Protein AF-A0A194RFR0-F1 (afdb_monomer_lite)

Foldseek 3Di:
DDDDQVVVLVQLPDDFPDKDKKWKFWDDPDDPVPPPGDTAIWIWGHGQLDIFTFHADPVRDTDSRHTDDDDPVTDMDIGDPDPVVVVVVVVVNVCSHPVNVVVVVVVVQVVCCVVPVDRPPDDDDDD

Structure (mmCIF, N/CA/C/O backbone):
data_AF-A0A194RFR0-F1
#
_entry.id   AF-A0A194RFR0-F1
#
loop_
_atom_site.group_PDB
_atom_site.id
_atom_site.type_symbol
_atom_site.label_atom_id
_atom_site.label_alt_id
_atom_site.label_comp_id
_atom_site.label_asym_id
_atom_site.label_entity_id
_atom_site.label_seq_id
_atom_site.pdbx_PDB_ins_code
_atom_site.Cartn_x
_atom_site.Cartn_y
_atom_site.Cartn_z
_atom_site.occupancy
_atom_site.B_iso_or_equiv
_atom_site.auth_seq_id
_atom_site.auth_comp_id
_atom_site.auth_asym_id
_atom_site.auth_atom_id
_atom_site.pdbx_PDB_model_num
ATOM 1 N N . MET A 1 1 ? 11.765 0.585 15.366 1.00 48.78 1 MET A N 1
ATOM 2 C CA . MET A 1 1 ? 11.277 -0.736 15.836 1.00 48.78 1 MET A CA 1
ATOM 3 C C . MET A 1 1 ? 12.081 -1.836 15.160 1.00 48.78 1 MET A C 1
ATOM 5 O O . MET A 1 1 ? 12.270 -1.762 13.953 1.00 48.78 1 MET A O 1
ATOM 9 N N . LYS A 1 2 ? 12.585 -2.822 15.910 1.00 54.91 2 LYS A N 1
ATOM 10 C CA . LYS A 1 2 ? 13.300 -3.974 15.339 1.00 54.91 2 LYS A CA 1
ATOM 11 C C . LYS A 1 2 ? 12.254 -4.944 14.776 1.00 54.91 2 LYS A C 1
ATOM 13 O O . LYS A 1 2 ? 11.423 -5.436 15.529 1.00 54.91 2 LYS A O 1
ATOM 18 N N . CYS A 1 3 ? 12.231 -5.146 13.464 1.00 61.06 3 CYS A N 1
ATOM 19 C CA . CYS A 1 3 ? 11.233 -5.978 12.792 1.00 61.06 3 CYS A CA 1
ATOM 20 C C . CYS A 1 3 ? 11.618 -7.467 12.832 1.00 61.06 3 CYS A C 1
ATOM 22 O O . CYS A 1 3 ? 12.748 -7.830 12.505 1.00 61.06 3 CYS A O 1
ATOM 24 N N . ASN A 1 4 ? 10.675 -8.340 13.206 1.00 78.44 4 ASN A N 1
ATOM 25 C CA . ASN A 1 4 ? 10.838 -9.790 13.091 1.00 78.44 4 ASN A CA 1
ATOM 26 C C . ASN A 1 4 ? 10.573 -10.221 11.639 1.00 78.44 4 ASN A C 1
ATOM 28 O O . ASN A 1 4 ? 9.433 -10.236 11.177 1.00 78.44 4 ASN A O 1
ATOM 32 N N . ILE A 1 5 ? 11.636 -10.575 10.913 1.00 75.75 5 ILE A N 1
ATOM 33 C CA . ILE A 1 5 ? 11.574 -10.935 9.486 1.00 75.75 5 ILE A CA 1
ATOM 34 C C . ILE A 1 5 ? 10.662 -12.150 9.244 1.00 75.75 5 ILE A C 1
ATOM 36 O O . ILE A 1 5 ? 9.942 -12.181 8.247 1.00 75.75 5 ILE A O 1
ATOM 40 N N . ARG A 1 6 ? 10.635 -13.130 10.163 1.00 78.06 6 ARG A N 1
ATOM 41 C CA . ARG A 1 6 ? 9.787 -14.329 10.020 1.00 78.06 6 ARG A CA 1
ATOM 42 C C . ARG A 1 6 ? 8.301 -13.986 10.082 1.00 78.06 6 ARG A C 1
ATOM 44 O O . ARG A 1 6 ? 7.520 -14.482 9.279 1.00 78.06 6 ARG A O 1
ATOM 51 N N . GLU A 1 7 ? 7.916 -13.111 11.006 1.00 81.62 7 GLU A N 1
ATOM 52 C CA . GLU A 1 7 ? 6.530 -12.649 11.124 1.00 81.62 7 GLU A CA 1
ATOM 53 C C . GLU A 1 7 ? 6.106 -11.794 9.928 1.00 81.62 7 GLU A C 1
ATOM 55 O O . GLU A 1 7 ? 4.971 -11.912 9.472 1.00 81.62 7 GLU A O 1
ATOM 60 N N . LEU A 1 8 ? 7.011 -10.975 9.379 1.00 79.12 8 LEU A N 1
ATOM 61 C CA . LEU A 1 8 ? 6.734 -10.188 8.174 1.00 79.12 8 LEU A CA 1
ATOM 62 C C . LEU A 1 8 ? 6.497 -11.064 6.940 1.00 79.12 8 LEU A C 1
ATOM 64 O O . LEU A 1 8 ? 5.604 -10.753 6.155 1.00 79.12 8 LEU A O 1
ATOM 68 N N . ALA A 1 9 ? 7.251 -12.157 6.786 1.00 80.31 9 ALA A N 1
ATOM 69 C CA . ALA A 1 9 ? 7.017 -13.122 5.713 1.00 80.31 9 ALA A CA 1
ATOM 70 C C . ALA A 1 9 ? 5.607 -13.728 5.823 1.00 80.31 9 ALA A C 1
ATOM 72 O O . ALA A 1 9 ? 4.829 -13.646 4.876 1.00 80.31 9 ALA A O 1
ATOM 73 N N . LEU A 1 10 ? 5.225 -14.204 7.014 1.00 84.06 10 LEU A N 1
ATOM 74 C CA . LEU A 1 10 ? 3.880 -14.738 7.270 1.00 84.06 10 LEU A CA 1
ATOM 75 C C . LEU A 1 10 ? 2.773 -13.691 7.083 1.00 84.06 10 LEU A C 1
ATOM 77 O O . LEU A 1 10 ? 1.673 -14.007 6.634 1.00 84.06 10 LEU A O 1
ATOM 81 N N . LEU A 1 11 ? 3.036 -12.433 7.447 1.00 85.44 11 LEU A N 1
ATOM 82 C CA . LEU A 1 11 ? 2.093 -11.338 7.242 1.00 85.44 11 LEU A CA 1
ATOM 83 C C . LEU A 1 11 ? 1.877 -11.058 5.752 1.00 85.44 11 LEU A C 1
ATOM 85 O O . LEU A 1 11 ? 0.758 -10.727 5.369 1.00 85.44 11 LEU A O 1
ATOM 89 N N . SER A 1 12 ? 2.912 -11.208 4.924 1.00 84.62 12 SER A N 1
ATOM 90 C CA . SER A 1 12 ? 2.844 -10.909 3.491 1.00 84.62 12 SER A CA 1
ATOM 91 C C . SER A 1 12 ? 1.942 -11.857 2.689 1.00 84.62 12 SER A C 1
ATOM 93 O O . SER A 1 12 ? 1.409 -11.458 1.650 1.00 84.62 12 SER A O 1
ATOM 95 N N . ASP A 1 13 ? 1.686 -13.055 3.223 1.00 85.94 13 ASP A N 1
ATOM 96 C CA . ASP A 1 13 ? 0.780 -14.055 2.643 1.00 85.94 13 ASP A CA 1
ATOM 97 C C . ASP A 1 13 ? -0.696 -13.830 3.013 1.00 85.94 13 ASP A C 1
ATOM 99 O O . ASP A 1 13 ? -1.591 -14.480 2.467 1.00 85.94 13 ASP A O 1
ATOM 103 N N . LYS A 1 14 ? -0.994 -12.902 3.931 1.00 88.44 14 LYS A N 1
ATOM 104 C CA . LYS A 1 14 ? -2.379 -12.613 4.322 1.00 88.44 14 LYS A CA 1
ATOM 105 C C . LYS A 1 14 ? -3.153 -11.906 3.196 1.00 88.44 14 LYS A C 1
ATOM 107 O O . LYS A 1 14 ? -2.551 -11.318 2.286 1.00 88.44 14 LYS A O 1
ATOM 112 N N . PRO A 1 15 ? -4.501 -11.922 3.254 1.00 89.44 15 PRO A N 1
ATOM 113 C CA . PRO A 1 15 ? -5.325 -11.113 2.365 1.00 89.44 15 PRO A CA 1
ATOM 114 C C . PRO A 1 15 ? -4.899 -9.642 2.405 1.00 89.44 15 PRO A C 1
ATOM 116 O O . PRO A 1 15 ? -4.723 -9.062 3.479 1.00 89.44 15 PRO A O 1
ATOM 119 N N . CYS A 1 16 ? -4.719 -9.047 1.230 1.00 91.00 16 CYS A N 1
ATOM 120 C CA . CYS A 1 16 ? -4.359 -7.644 1.083 1.00 91.00 16 CYS A CA 1
ATOM 121 C C . CYS A 1 16 ? -5.588 -6.784 0.792 1.00 91.00 16 CYS A C 1
ATOM 123 O O . CYS A 1 16 ? -6.534 -7.222 0.144 1.00 91.00 16 CYS A O 1
ATOM 125 N N . VAL A 1 17 ? -5.542 -5.534 1.246 1.00 93.94 17 VAL A N 1
ATOM 126 C CA . VAL A 1 17 ? -6.561 -4.510 0.975 1.00 93.94 17 VAL A CA 1
ATOM 127 C C . VAL A 1 17 ? -6.505 -4.070 -0.485 1.00 93.94 17 VAL A C 1
ATOM 129 O O . VAL A 1 17 ? -7.532 -3.797 -1.100 1.00 93.94 17 VAL A O 1
ATOM 132 N N . MET A 1 18 ? -5.294 -3.974 -1.028 1.00 95.19 18 MET A N 1
ATOM 133 C CA . MET A 1 18 ? -5.042 -3.572 -2.404 1.00 95.19 18 MET A CA 1
ATOM 134 C C . MET A 1 18 ? -3.742 -4.205 -2.884 1.00 95.19 18 MET A C 1
ATOM 136 O O . MET A 1 18 ? -2.777 -4.315 -2.122 1.00 95.19 18 MET A O 1
ATOM 140 N N . GLU A 1 19 ? -3.702 -4.586 -4.154 1.00 94.81 19 GLU A N 1
ATOM 141 C CA . GLU A 1 19 ? -2.478 -5.015 -4.810 1.00 94.81 19 GLU A CA 1
ATOM 142 C C . GLU A 1 19 ? -2.436 -4.597 -6.275 1.00 94.81 19 GLU A C 1
ATOM 144 O O . GLU A 1 19 ? -3.458 -4.270 -6.878 1.00 94.81 19 GLU A O 1
ATOM 149 N N . GLY A 1 20 ? -1.236 -4.574 -6.847 1.00 94.19 20 GLY A N 1
ATOM 150 C CA . GLY A 1 20 ? -1.059 -4.216 -8.246 1.00 94.19 20 GLY A CA 1
ATOM 151 C C . GLY A 1 20 ? 0.364 -3.820 -8.607 1.00 94.19 20 GLY A C 1
ATOM 152 O O . GLY A 1 20 ? 1.261 -3.743 -7.767 1.00 94.19 20 GLY A O 1
ATOM 153 N N . ARG A 1 21 ? 0.570 -3.563 -9.900 1.00 94.50 21 ARG A N 1
ATOM 154 C CA . ARG A 1 21 ? 1.867 -3.141 -10.439 1.00 94.50 21 ARG A CA 1
ATOM 155 C C . ARG A 1 21 ? 2.085 -1.654 -10.207 1.00 94.50 21 ARG A C 1
ATOM 157 O O . ARG A 1 21 ? 1.250 -0.848 -10.607 1.00 94.50 21 ARG A O 1
ATOM 164 N N . LEU A 1 22 ? 3.235 -1.304 -9.640 1.00 95.19 22 LEU A N 1
ATOM 165 C CA . LEU A 1 22 ? 3.725 0.070 -9.584 1.00 95.19 22 LEU A CA 1
ATOM 166 C C . LEU A 1 22 ? 5.202 0.112 -9.960 1.00 95.19 22 LEU A C 1
ATOM 168 O O . LEU A 1 22 ? 5.957 -0.842 -9.759 1.00 95.19 22 LEU A O 1
ATOM 172 N N . ASN A 1 23 ? 5.622 1.268 -10.448 1.00 94.19 23 ASN A N 1
ATOM 173 C CA . ASN A 1 23 ? 7.022 1.618 -10.572 1.00 94.19 23 ASN A CA 1
ATOM 174 C C . ASN A 1 23 ? 7.471 2.311 -9.289 1.00 94.19 23 ASN A C 1
ATOM 176 O O . ASN A 1 23 ? 6.784 3.211 -8.811 1.00 94.19 23 ASN A O 1
ATOM 180 N N . TYR A 1 24 ? 8.626 1.934 -8.739 1.00 91.56 24 TYR A N 1
ATOM 181 C CA . TYR A 1 24 ? 9.172 2.605 -7.558 1.00 91.56 24 TYR A CA 1
ATOM 182 C C . TYR A 1 24 ? 10.640 2.987 -7.706 1.00 91.56 24 TYR A C 1
ATOM 184 O O . TYR A 1 24 ? 11.417 2.328 -8.402 1.00 91.56 24 TYR A O 1
ATOM 192 N N . LYS A 1 25 ? 11.021 4.051 -7.003 1.00 89.31 25 LYS A N 1
ATOM 193 C CA . LYS A 1 25 ? 12.387 4.561 -6.916 1.00 89.31 25 LYS A CA 1
ATOM 194 C C . LYS A 1 25 ? 12.690 4.940 -5.469 1.00 89.31 25 LYS A C 1
ATOM 196 O O . LYS A 1 25 ? 11.925 5.661 -4.834 1.00 89.31 25 LYS A O 1
ATOM 201 N N . LYS A 1 26 ? 13.820 4.468 -4.938 1.00 86.38 26 LYS A N 1
ATOM 202 C CA . LYS A 1 26 ? 14.302 4.869 -3.606 1.00 86.38 26 LYS A CA 1
ATOM 203 C C . LYS A 1 26 ? 14.888 6.280 -3.690 1.00 86.38 26 LYS A C 1
ATOM 205 O O . LYS A 1 26 ? 15.698 6.540 -4.578 1.00 86.38 26 LYS A O 1
ATOM 210 N N . ILE A 1 27 ? 14.508 7.167 -2.774 1.00 82.81 27 ILE A N 1
ATOM 211 C CA . ILE A 1 27 ? 15.147 8.478 -2.624 1.00 82.81 27 ILE A CA 1
ATOM 212 C C . ILE A 1 27 ? 16.323 8.314 -1.656 1.00 82.81 27 ILE A C 1
ATOM 214 O O . ILE A 1 27 ? 16.157 7.837 -0.533 1.00 82.81 27 ILE A O 1
ATOM 218 N N . THR A 1 28 ? 17.522 8.696 -2.089 1.00 73.81 28 THR A N 1
ATOM 219 C CA . THR A 1 28 ? 18.730 8.729 -1.255 1.00 73.81 28 THR A CA 1
ATOM 220 C C . THR A 1 28 ? 19.188 10.172 -1.098 1.00 73.81 28 THR A C 1
ATOM 222 O O . THR A 1 28 ? 19.485 10.828 -2.095 1.00 73.81 28 THR A O 1
ATOM 225 N N . ASN A 1 29 ? 19.257 10.668 0.138 1.00 60.75 29 ASN A N 1
ATOM 226 C CA . ASN A 1 29 ? 19.765 12.010 0.418 1.00 60.75 29 ASN A CA 1
ATOM 227 C C . ASN A 1 29 ? 21.305 11.989 0.356 1.00 60.75 29 ASN A C 1
ATOM 229 O O . ASN A 1 29 ? 21.936 11.370 1.207 1.00 60.75 29 ASN A O 1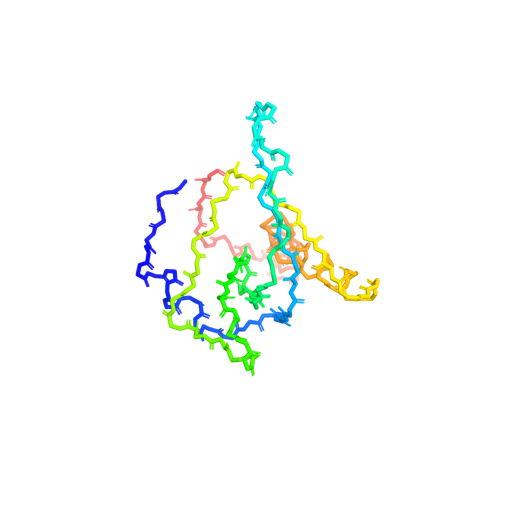
ATOM 233 N N . GLY A 1 30 ? 21.891 12.646 -0.653 1.00 55.03 30 GLY A N 1
ATOM 234 C CA . GLY A 1 30 ? 23.332 12.931 -0.748 1.00 55.03 30 GLY A CA 1
ATOM 235 C C . GLY A 1 30 ? 24.037 12.362 -1.988 1.00 55.03 30 GLY A C 1
ATOM 236 O O . GLY A 1 30 ? 23.994 11.163 -2.233 1.00 55.03 30 GLY A O 1
ATOM 237 N N . GLY A 1 31 ? 24.736 13.227 -2.736 1.00 47.56 31 GLY A N 1
ATOM 238 C CA . GLY A 1 31 ? 25.787 12.873 -3.704 1.00 47.56 31 GLY A CA 1
ATOM 239 C C . GLY A 1 31 ? 25.372 12.758 -5.180 1.00 47.56 31 GLY A C 1
ATOM 240 O O . GLY A 1 31 ? 24.518 11.953 -5.544 1.00 47.56 31 GLY A O 1
ATOM 241 N N . TYR A 1 32 ? 26.079 13.494 -6.048 1.00 50.75 32 TYR A N 1
ATOM 242 C CA . TYR A 1 32 ? 25.960 13.528 -7.519 1.00 50.75 32 TYR A CA 1
ATOM 243 C C . TYR A 1 32 ? 26.025 12.152 -8.225 1.00 50.75 32 TYR A C 1
ATOM 245 O O . TYR A 1 32 ? 25.620 12.036 -9.377 1.00 50.75 32 TYR A O 1
ATOM 253 N N . ARG A 1 33 ? 26.460 11.080 -7.542 1.00 46.88 33 ARG A N 1
ATOM 254 C CA . ARG A 1 33 ? 26.478 9.696 -8.064 1.00 46.88 33 ARG A CA 1
ATOM 255 C C . ARG A 1 33 ? 25.102 9.005 -8.088 1.00 46.88 33 ARG A C 1
ATOM 257 O O . ARG A 1 33 ? 24.981 7.917 -8.638 1.00 46.88 33 ARG A O 1
ATOM 264 N N . ASN A 1 34 ? 24.062 9.623 -7.521 1.00 52.53 34 ASN A N 1
ATOM 265 C CA . ASN A 1 34 ? 22.755 8.989 -7.291 1.00 52.53 34 ASN A CA 1
ATOM 266 C C . ASN A 1 34 ? 21.654 9.353 -8.309 1.00 52.53 34 ASN A C 1
ATOM 268 O O . ASN A 1 34 ? 20.504 8.936 -8.150 1.00 52.53 34 ASN A O 1
ATOM 272 N N . GLN A 1 35 ? 21.984 10.066 -9.395 1.00 51.09 35 GLN A N 1
ATOM 273 C CA . GLN A 1 35 ? 21.043 10.321 -10.501 1.00 51.09 35 GLN A CA 1
ATOM 274 C C . GLN A 1 35 ? 20.600 9.038 -11.234 1.00 51.09 35 GLN A C 1
ATOM 276 O O . GLN A 1 35 ? 19.545 9.030 -11.862 1.00 51.09 35 GLN A O 1
ATOM 281 N N . ALA A 1 36 ? 21.328 7.927 -11.076 1.00 52.47 36 ALA A N 1
ATOM 282 C CA . ALA A 1 36 ? 21.052 6.648 -11.735 1.00 52.47 36 ALA A CA 1
ATOM 283 C C . ALA A 1 36 ? 19.992 5.765 -11.042 1.00 52.47 36 ALA A C 1
ATOM 285 O O . ALA A 1 36 ? 19.802 4.613 -11.426 1.00 52.47 36 ALA A O 1
ATOM 286 N N . ALA A 1 37 ? 19.296 6.243 -10.004 1.00 65.38 37 ALA A N 1
ATOM 287 C CA . ALA A 1 37 ? 18.190 5.480 -9.428 1.00 65.38 37 ALA A CA 1
ATOM 288 C C . ALA A 1 37 ? 17.016 5.434 -10.431 1.00 65.38 37 ALA A C 1
ATOM 290 O O . ALA A 1 37 ? 16.216 6.366 -10.515 1.00 65.38 37 ALA A O 1
ATOM 291 N N . VAL A 1 38 ? 16.957 4.361 -11.222 1.00 82.50 38 VAL A N 1
ATOM 292 C CA . VAL A 1 38 ? 15.914 4.091 -12.223 1.00 82.50 38 VAL A CA 1
ATOM 293 C C . VAL A 1 38 ? 14.667 3.532 -11.537 1.00 82.50 38 VAL A C 1
ATOM 295 O O . VAL A 1 38 ? 14.769 2.789 -10.554 1.00 82.50 38 VAL A O 1
ATOM 298 N N . PHE A 1 39 ? 13.491 3.897 -12.048 1.00 88.69 39 PHE A N 1
ATOM 299 C CA . PHE A 1 39 ? 12.233 3.283 -11.638 1.00 88.69 39 PHE A CA 1
ATOM 300 C C . PHE A 1 39 ? 12.252 1.782 -11.926 1.00 88.69 39 PHE A C 1
ATOM 302 O O . PHE A 1 39 ? 12.644 1.342 -13.003 1.00 88.69 39 PHE A O 1
ATOM 309 N N . LYS A 1 40 ? 11.828 0.985 -10.950 1.00 90.38 40 LYS A N 1
ATOM 310 C CA . LYS A 1 40 ? 11.732 -0.468 -11.087 1.00 90.38 40 LYS A CA 1
ATOM 311 C C . LYS A 1 40 ? 10.275 -0.883 -10.963 1.00 90.38 40 LYS A C 1
ATOM 313 O O . LYS A 1 40 ? 9.641 -0.532 -9.970 1.00 90.38 40 LYS A O 1
ATOM 318 N N . GLU A 1 41 ? 9.768 -1.659 -11.915 1.00 91.44 41 GLU A N 1
ATOM 319 C CA . GLU A 1 41 ? 8.419 -2.221 -11.816 1.00 91.44 41 GLU A CA 1
ATOM 320 C C . GLU A 1 41 ? 8.402 -3.365 -10.793 1.00 91.44 41 GLU A C 1
ATOM 322 O O . GLU A 1 41 ? 9.286 -4.232 -10.783 1.00 91.44 41 GLU A O 1
ATOM 327 N N . ARG A 1 42 ? 7.431 -3.353 -9.881 1.00 93.00 42 ARG A N 1
ATOM 328 C CA . ARG A 1 42 ? 7.231 -4.382 -8.853 1.00 93.00 42 ARG A CA 1
ATOM 329 C C . ARG A 1 42 ? 5.744 -4.625 -8.633 1.00 93.00 42 ARG A C 1
ATOM 331 O O . ARG A 1 42 ? 4.916 -3.765 -8.933 1.00 93.00 42 ARG A O 1
ATOM 338 N N . TRP A 1 43 ? 5.422 -5.798 -8.095 1.00 93.62 43 TRP A N 1
ATOM 339 C CA . TRP A 1 43 ? 4.076 -6.099 -7.620 1.00 93.62 43 TRP A CA 1
ATOM 340 C C . TRP A 1 43 ? 3.982 -5.674 -6.166 1.00 93.62 43 TRP A C 1
ATOM 342 O O . TRP A 1 43 ? 4.780 -6.136 -5.355 1.00 93.62 43 TRP A O 1
ATOM 352 N N . PHE A 1 44 ? 3.053 -4.788 -5.841 1.00 94.19 44 PHE A N 1
ATOM 353 C CA . PHE A 1 44 ? 2.858 -4.271 -4.495 1.00 94.19 44 PHE A CA 1
ATOM 354 C C . PHE A 1 44 ? 1.619 -4.886 -3.863 1.00 94.19 44 PHE A C 1
ATOM 356 O O . PHE A 1 44 ? 0.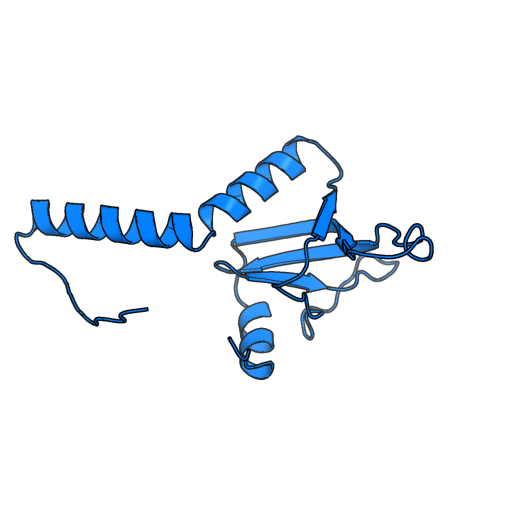606 -5.042 -4.536 1.00 94.19 44 PHE A O 1
ATOM 363 N N . ARG A 1 45 ? 1.693 -5.187 -2.565 1.00 94.00 45 ARG A N 1
ATOM 364 C CA . ARG A 1 45 ? 0.568 -5.650 -1.741 1.00 94.00 45 ARG A CA 1
ATOM 365 C C . ARG A 1 45 ? 0.486 -4.798 -0.481 1.00 94.00 45 ARG A C 1
ATOM 367 O O . ARG A 1 45 ? 1.450 -4.728 0.279 1.00 94.00 45 ARG A O 1
ATOM 374 N N . LEU A 1 46 ? -0.660 -4.163 -0.259 1.00 93.81 46 LEU A N 1
ATOM 375 C CA . LEU A 1 46 ? -0.977 -3.424 0.961 1.00 93.81 46 LEU A CA 1
ATOM 376 C C . LEU A 1 46 ? -1.769 -4.329 1.904 1.00 93.81 46 LEU A C 1
ATOM 378 O O . LEU A 1 46 ? -2.916 -4.674 1.621 1.00 93.81 46 LEU A O 1
ATOM 382 N N . ILE A 1 47 ? -1.159 -4.723 3.016 1.00 92.25 47 ILE A N 1
ATOM 383 C CA . ILE A 1 47 ? -1.758 -5.603 4.024 1.00 92.25 47 ILE A CA 1
ATOM 384 C C . ILE A 1 47 ? -1.735 -4.857 5.350 1.00 92.25 47 ILE A C 1
ATOM 386 O O . ILE A 1 47 ? -0.666 -4.530 5.868 1.00 92.25 47 ILE A O 1
ATOM 390 N N . ASN A 1 48 ? -2.917 -4.579 5.904 1.00 88.44 48 ASN A N 1
ATOM 391 C CA . ASN A 1 48 ? -3.077 -3.631 7.008 1.00 88.44 48 ASN A CA 1
ATOM 392 C C . ASN A 1 48 ? -2.367 -2.310 6.659 1.00 88.44 48 ASN A C 1
ATOM 394 O O . ASN A 1 48 ? -2.584 -1.764 5.585 1.00 88.44 48 ASN A O 1
ATOM 398 N N . ASN A 1 49 ? -1.478 -1.833 7.526 1.00 89.75 49 ASN A N 1
ATOM 399 C CA . ASN A 1 49 ? -0.656 -0.641 7.340 1.00 89.75 49 ASN A CA 1
ATOM 400 C C . ASN A 1 49 ? 0.744 -0.930 6.757 1.00 89.75 49 ASN A C 1
ATOM 402 O O . ASN A 1 49 ? 1.613 -0.059 6.807 1.00 89.75 49 ASN A O 1
ATOM 406 N N . TYR A 1 50 ? 0.985 -2.137 6.234 1.00 90.06 50 TYR A N 1
ATOM 407 C CA . TYR A 1 50 ? 2.270 -2.551 5.666 1.00 90.06 50 TYR A CA 1
ATOM 408 C C . TYR A 1 50 ? 2.193 -2.668 4.148 1.00 90.06 50 TYR A C 1
ATOM 410 O O . TYR A 1 50 ? 1.295 -3.308 3.600 1.00 90.06 50 TYR A O 1
ATOM 418 N N . LEU A 1 51 ? 3.179 -2.084 3.469 1.00 91.69 51 LEU A N 1
ATOM 419 C CA . LEU A 1 51 ? 3.323 -2.170 2.021 1.00 91.69 51 LEU A CA 1
ATOM 420 C C . LEU A 1 51 ? 4.477 -3.113 1.669 1.00 91.69 51 LEU A C 1
ATOM 422 O O . LEU A 1 51 ? 5.646 -2.794 1.891 1.00 91.69 51 LEU A O 1
ATOM 426 N N . PHE A 1 52 ? 4.133 -4.265 1.103 1.00 91.44 52 PHE A N 1
ATOM 427 C CA . PHE A 1 52 ? 5.071 -5.269 0.611 1.00 91.44 52 PHE A CA 1
ATOM 428 C C . PHE A 1 52 ? 5.273 -5.117 -0.892 1.00 91.44 52 PHE A C 1
ATOM 430 O O . PHE A 1 52 ? 4.370 -4.666 -1.601 1.00 91.44 52 PHE A O 1
ATOM 437 N N . TYR A 1 53 ? 6.440 -5.526 -1.392 1.00 91.75 53 TYR A N 1
ATOM 438 C CA . TYR A 1 53 ? 6.682 -5.590 -2.828 1.00 91.75 53 TYR A CA 1
ATOM 439 C C . TYR A 1 53 ? 7.473 -6.825 -3.244 1.00 91.75 53 TYR A C 1
ATOM 441 O O . TYR A 1 53 ? 8.349 -7.304 -2.524 1.00 91.75 53 TYR A O 1
ATOM 449 N N . PHE A 1 54 ? 7.189 -7.295 -4.455 1.00 90.44 54 PHE A N 1
ATOM 450 C CA . PHE A 1 54 ? 7.744 -8.511 -5.033 1.00 90.44 54 PHE A CA 1
ATOM 451 C C . PHE A 1 54 ? 8.337 -8.213 -6.406 1.00 90.44 54 PHE A C 1
ATOM 453 O O . PHE A 1 54 ? 7.842 -7.364 -7.159 1.00 90.44 54 PHE A O 1
ATOM 460 N N . LYS A 1 55 ? 9.441 -8.890 -6.734 1.00 89.50 55 LYS A N 1
ATOM 461 C CA . LYS A 1 55 ? 10.009 -8.821 -8.082 1.00 89.50 55 LYS A CA 1
ATOM 462 C C . LYS A 1 55 ? 9.030 -9.466 -9.059 1.00 89.50 55 LYS A C 1
ATOM 464 O O . LYS A 1 55 ? 8.539 -10.561 -8.809 1.00 89.50 55 LYS A O 1
ATOM 469 N N . ILE A 1 56 ? 8.789 -8.779 -10.167 1.00 87.50 56 ILE A N 1
ATOM 470 C CA . ILE A 1 56 ? 8.039 -9.315 -11.296 1.00 87.50 56 ILE A CA 1
ATOM 471 C C . ILE A 1 56 ? 9.060 -9.920 -12.266 1.00 87.50 56 ILE A C 1
ATOM 473 O O . ILE A 1 56 ? 10.080 -9.296 -12.561 1.00 87.50 56 ILE A O 1
ATOM 477 N N . SER A 1 57 ? 8.817 -11.152 -12.696 1.00 84.44 57 SER A N 1
ATOM 478 C CA . SER A 1 57 ? 9.541 -11.810 -13.790 1.00 84.44 57 SER A CA 1
ATOM 479 C C . SER A 1 57 ? 9.122 -11.229 -15.140 1.00 84.44 57 SER A C 1
ATOM 481 O O . SER A 1 57 ? 8.059 -10.625 -15.252 1.00 84.44 57 SER A O 1
ATOM 483 N N . GLU A 1 58 ? 9.905 -11.466 -16.191 1.00 78.12 58 GLU A N 1
ATOM 484 C CA . GLU A 1 58 ? 9.577 -11.009 -17.553 1.00 78.12 58 GLU A CA 1
ATOM 485 C C . GLU A 1 58 ? 8.195 -11.491 -18.027 1.00 78.12 58 GLU A C 1
ATOM 487 O O . GLU A 1 58 ? 7.472 -10.762 -18.697 1.00 78.12 58 GLU A O 1
ATOM 492 N N . MET A 1 59 ? 7.764 -12.671 -17.571 1.00 78.12 59 MET A N 1
ATOM 493 C CA . MET A 1 59 ? 6.445 -13.244 -17.866 1.00 78.12 59 MET A CA 1
ATOM 494 C C . MET A 1 59 ? 5.313 -12.679 -16.988 1.00 78.12 59 MET A C 1
ATOM 496 O O . MET A 1 59 ? 4.200 -13.202 -16.988 1.00 78.12 59 MET A O 1
ATOM 500 N N . GLY A 1 60 ? 5.581 -11.660 -16.168 1.00 75.75 60 GLY A N 1
ATOM 501 C CA . GLY A 1 60 ? 4.595 -11.039 -15.281 1.00 75.75 60 GLY A CA 1
ATOM 502 C C . GLY A 1 60 ? 4.281 -11.824 -14.002 1.00 75.75 60 GLY A C 1
ATOM 503 O O . GLY A 1 60 ? 3.466 -11.361 -13.205 1.00 75.75 60 GLY A O 1
ATOM 504 N N . LYS A 1 61 ? 4.919 -12.982 -13.780 1.00 80.62 61 LYS A N 1
ATOM 505 C CA . LYS A 1 61 ? 4.786 -13.770 -12.542 1.00 80.62 61 LYS A CA 1
ATOM 506 C C . LYS A 1 61 ? 5.632 -13.156 -11.432 1.00 80.62 61 LYS A C 1
ATOM 508 O O . LYS A 1 61 ? 6.726 -12.670 -11.708 1.00 80.62 61 LYS A O 1
ATOM 513 N N . PHE A 1 62 ? 5.175 -13.221 -10.194 1.00 79.88 62 PHE A N 1
ATOM 514 C CA . PHE A 1 62 ? 5.930 -12.803 -9.015 1.00 79.88 62 PHE A CA 1
ATOM 515 C C . PHE A 1 62 ? 5.835 -13.896 -7.949 1.00 79.88 62 PHE A C 1
ATOM 517 O O . PHE A 1 62 ? 4.832 -14.603 -7.882 1.00 79.88 62 PHE A O 1
ATOM 524 N N . ASP A 1 63 ? 6.888 -14.057 -7.153 1.00 74.56 63 ASP A N 1
ATOM 525 C CA . ASP A 1 63 ? 6.899 -15.001 -6.034 1.00 74.56 63 ASP A CA 1
ATOM 526 C C . ASP A 1 63 ? 6.478 -14.267 -4.761 1.00 74.56 63 ASP A C 1
ATOM 528 O O . ASP A 1 63 ? 7.140 -13.310 -4.360 1.00 74.56 63 ASP A O 1
ATOM 532 N N . THR A 1 64 ? 5.372 -14.688 -4.147 1.00 70.00 64 THR A N 1
ATOM 533 C CA . THR A 1 64 ? 4.857 -14.108 -2.899 1.00 70.00 64 THR A CA 1
ATOM 534 C C . THR A 1 64 ? 5.615 -14.575 -1.661 1.00 70.00 64 THR A C 1
ATOM 536 O O . THR A 1 64 ? 5.492 -13.946 -0.619 1.00 70.00 64 THR A O 1
ATOM 539 N N . LYS A 1 65 ? 6.436 -15.630 -1.754 1.00 69.06 65 LYS A N 1
ATOM 540 C CA . LYS A 1 65 ? 7.052 -16.266 -0.578 1.00 69.06 65 LYS A CA 1
ATOM 541 C C . LYS A 1 65 ? 8.079 -15.392 0.135 1.00 69.06 65 LYS A C 1
ATOM 543 O O . LYS A 1 65 ? 8.351 -15.606 1.314 1.00 69.06 65 LYS A O 1
ATOM 548 N N . VAL A 1 66 ? 8.698 -14.447 -0.577 1.00 71.44 66 VAL A N 1
ATOM 549 C CA . VAL A 1 66 ? 9.743 -13.583 -0.013 1.00 71.44 66 VAL A CA 1
ATOM 550 C C . VAL A 1 66 ? 9.523 -12.137 -0.460 1.00 71.44 66 VAL A C 1
ATOM 552 O O . VAL A 1 66 ? 10.006 -11.737 -1.527 1.00 71.44 66 VAL A O 1
ATOM 555 N N . PRO A 1 67 ? 8.807 -11.324 0.336 1.00 77.00 67 PRO A N 1
ATOM 556 C CA . PRO A 1 67 ? 8.719 -9.898 0.077 1.00 77.00 67 PRO A CA 1
ATOM 557 C C . PRO A 1 67 ? 10.104 -9.266 0.193 1.00 77.00 67 PRO A C 1
ATOM 559 O O . PRO A 1 67 ? 10.899 -9.590 1.075 1.00 77.00 67 PRO A O 1
ATOM 562 N N . ALA A 1 68 ? 10.399 -8.332 -0.702 1.00 75.12 68 ALA A N 1
ATOM 563 C CA . ALA A 1 68 ? 11.639 -7.587 -0.626 1.00 75.12 68 ALA A CA 1
ATOM 564 C C . ALA A 1 68 ? 11.562 -6.525 0.480 1.00 75.12 68 ALA A C 1
ATOM 566 O O . ALA A 1 68 ? 10.538 -5.869 0.678 1.00 75.12 68 ALA A O 1
ATOM 567 N N . GLU A 1 69 ? 12.674 -6.315 1.181 1.00 66.06 69 GLU A N 1
ATOM 568 C CA . GLU A 1 69 ? 12.722 -5.363 2.286 1.00 66.06 69 GLU A CA 1
ATOM 569 C C . GLU A 1 69 ? 12.582 -3.916 1.779 1.00 66.06 69 GLU A C 1
ATOM 571 O O . GLU A 1 69 ? 13.329 -3.439 0.905 1.00 66.06 69 GLU A O 1
ATOM 576 N N . MET A 1 70 ? 11.602 -3.199 2.333 1.00 66.00 70 MET A N 1
ATOM 577 C CA . MET A 1 70 ? 11.483 -1.748 2.222 1.00 66.00 70 MET A CA 1
ATOM 578 C C . MET A 1 70 ? 11.989 -1.138 3.523 1.00 66.00 70 MET A C 1
ATOM 580 O O . MET A 1 70 ? 11.504 -1.476 4.598 1.00 66.00 70 MET A O 1
ATOM 584 N N . ASN A 1 71 ? 12.980 -0.252 3.435 1.00 67.94 71 ASN A N 1
ATOM 585 C CA . ASN A 1 71 ? 13.468 0.441 4.621 1.00 67.94 71 ASN A CA 1
ATOM 586 C C . ASN A 1 71 ? 12.464 1.556 4.977 1.00 67.94 71 ASN A C 1
ATOM 588 O O . ASN A 1 71 ? 12.308 2.467 4.159 1.00 67.94 71 ASN A O 1
ATOM 592 N N . PRO A 1 72 ? 11.795 1.499 6.142 1.00 69.62 72 PRO A N 1
ATOM 593 C CA . PRO A 1 72 ? 10.743 2.451 6.499 1.00 69.62 72 PRO A CA 1
ATOM 594 C C . PRO A 1 72 ? 11.268 3.880 6.701 1.00 69.62 72 PRO A C 1
ATOM 596 O O . PRO A 1 72 ? 10.525 4.832 6.502 1.00 69.62 72 PRO A O 1
ATOM 599 N N . GLU A 1 73 ? 12.557 4.042 7.011 1.00 69.94 73 GLU A N 1
ATOM 600 C CA . GLU A 1 73 ? 13.184 5.346 7.275 1.00 69.94 73 GLU A CA 1
ATOM 601 C C . GLU A 1 73 ? 13.557 6.103 5.989 1.00 69.94 73 GLU A C 1
ATOM 603 O O . GLU A 1 73 ? 14.023 7.243 6.027 1.00 69.94 73 GLU A O 1
ATOM 608 N N . LYS A 1 74 ? 13.399 5.474 4.815 1.00 79.56 74 LYS A N 1
ATOM 609 C CA . LYS A 1 74 ? 13.750 6.078 3.524 1.00 79.56 74 LYS A CA 1
ATOM 610 C C . LYS A 1 74 ? 12.503 6.495 2.760 1.00 79.56 74 LYS A C 1
ATOM 612 O O . LYS A 1 74 ? 11.523 5.759 2.673 1.00 79.56 74 LYS A O 1
ATOM 617 N N . ARG A 1 75 ? 12.573 7.662 2.118 1.00 83.94 75 ARG A N 1
ATOM 618 C CA . ARG A 1 75 ? 11.524 8.111 1.198 1.00 83.94 75 ARG A CA 1
ATOM 619 C C . ARG A 1 75 ? 11.577 7.302 -0.099 1.00 83.94 75 ARG A C 1
ATOM 621 O O . ARG A 1 75 ? 12.652 6.964 -0.597 1.00 83.94 75 ARG A O 1
ATOM 628 N N . HIS A 1 76 ? 10.409 7.019 -0.655 1.00 87.81 76 HIS A N 1
ATOM 629 C CA . HIS A 1 76 ? 10.242 6.284 -1.905 1.00 87.81 76 HIS A CA 1
ATOM 630 C C . HIS A 1 76 ? 9.291 7.067 -2.813 1.00 87.81 76 HIS A C 1
ATOM 632 O O . HIS A 1 76 ? 8.294 7.607 -2.339 1.00 87.81 76 HIS A O 1
ATOM 638 N N . LEU A 1 77 ? 9.611 7.141 -4.104 1.00 91.38 77 LEU A N 1
ATOM 639 C CA . LEU A 1 77 ? 8.704 7.639 -5.137 1.00 91.38 77 LEU A CA 1
ATOM 640 C C . LEU A 1 77 ? 8.009 6.453 -5.789 1.00 91.38 77 LEU A C 1
ATOM 642 O O . L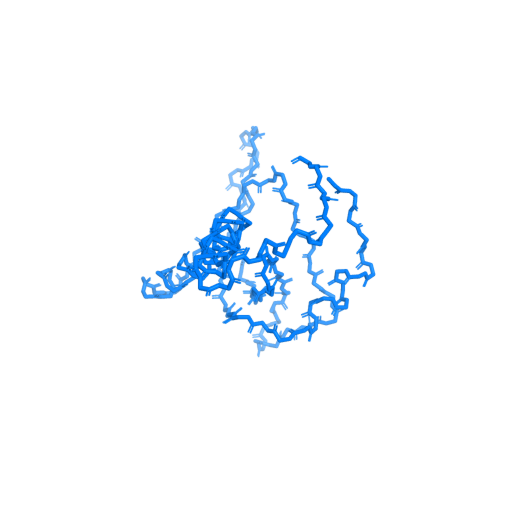EU A 1 77 ? 8.669 5.461 -6.108 1.00 91.38 77 LEU A O 1
ATOM 646 N N . PHE A 1 78 ? 6.710 6.591 -6.024 1.00 94.38 78 PHE A N 1
ATOM 647 C CA . PHE A 1 78 ? 5.887 5.608 -6.715 1.00 94.38 78 PHE A CA 1
ATOM 648 C C . PHE A 1 78 ? 5.243 6.251 -7.940 1.00 94.38 78 PHE A C 1
ATOM 650 O O . PHE A 1 78 ? 4.865 7.420 -7.899 1.00 94.38 78 PHE A O 1
ATOM 657 N N . ALA A 1 79 ? 5.119 5.483 -9.015 1.00 94.19 79 ALA A N 1
ATOM 658 C CA . ALA A 1 79 ? 4.423 5.875 -10.229 1.00 94.19 79 ALA A CA 1
ATOM 659 C C . ALA A 1 79 ? 3.515 4.731 -10.689 1.00 94.19 79 ALA A C 1
ATOM 661 O O . ALA A 1 79 ? 3.927 3.566 -10.718 1.00 94.19 79 ALA A O 1
ATOM 662 N N . ALA A 1 80 ? 2.281 5.075 -11.047 1.00 95.12 80 ALA A N 1
ATOM 663 C CA . ALA A 1 80 ? 1.292 4.155 -11.594 1.00 95.12 80 ALA A CA 1
ATOM 664 C C . ALA A 1 80 ? 1.087 4.400 -13.096 1.00 95.12 80 ALA A C 1
ATOM 666 O O . ALA A 1 80 ? 1.589 5.377 -13.647 1.00 95.12 80 ALA A O 1
ATOM 667 N N . ARG A 1 81 ? 0.345 3.507 -13.762 1.00 92.25 81 ARG A N 1
ATOM 668 C CA . ARG A 1 81 ? 0.072 3.600 -15.210 1.00 92.25 81 ARG A CA 1
ATOM 669 C C . ARG A 1 81 ? -1.063 4.561 -15.578 1.00 92.25 81 ARG A C 1
ATOM 671 O O . ARG A 1 81 ? -1.188 4.907 -16.744 1.00 92.25 81 ARG A O 1
ATOM 678 N N . SER A 1 82 ? -1.888 4.958 -14.613 1.00 95.75 82 SER A N 1
ATOM 679 C CA . SER A 1 82 ? -2.985 5.911 -14.799 1.00 95.75 82 SER A CA 1
ATOM 680 C C . SER A 1 82 ? -3.201 6.734 -13.535 1.00 95.75 82 SER A C 1
ATOM 682 O O . SER A 1 82 ? -2.846 6.296 -12.436 1.00 95.75 82 SER A O 1
ATOM 684 N N . GLU A 1 83 ? -3.806 7.909 -13.693 1.00 96.12 83 GLU A N 1
ATOM 685 C CA . GLU A 1 83 ? -4.167 8.789 -12.582 1.00 96.12 83 GLU A CA 1
ATOM 686 C C . GLU A 1 83 ? -5.143 8.112 -11.616 1.00 96.12 83 GLU A C 1
ATOM 688 O O . GLU A 1 83 ? -4.878 8.085 -10.417 1.00 96.12 83 GLU A O 1
ATOM 693 N N . ASP A 1 84 ? -6.182 7.443 -12.124 1.00 97.19 84 ASP A N 1
ATOM 694 C CA . ASP A 1 84 ? -7.120 6.677 -11.293 1.00 97.19 84 ASP A CA 1
ATOM 695 C C . ASP A 1 84 ? -6.406 5.662 -10.398 1.00 97.19 84 ASP A C 1
ATOM 697 O O . ASP A 1 84 ? -6.734 5.512 -9.219 1.00 97.19 84 ASP A O 1
ATOM 701 N N . ASN A 1 85 ? -5.381 4.982 -10.925 1.00 96.44 85 ASN A N 1
ATOM 702 C CA . ASN A 1 85 ? -4.615 4.034 -10.131 1.00 96.44 85 ASN A CA 1
ATOM 703 C C . ASN A 1 85 ? -3.783 4.743 -9.053 1.00 96.44 85 ASN A C 1
ATOM 705 O O . ASN A 1 85 ? -3.729 4.252 -7.926 1.00 96.44 85 ASN A O 1
ATOM 709 N N . VAL A 1 86 ? -3.196 5.912 -9.350 1.00 96.12 86 VAL A N 1
ATOM 710 C CA . VAL A 1 86 ? -2.544 6.755 -8.329 1.00 96.12 86 VAL A CA 1
ATOM 711 C C . VAL A 1 86 ? -3.541 7.126 -7.235 1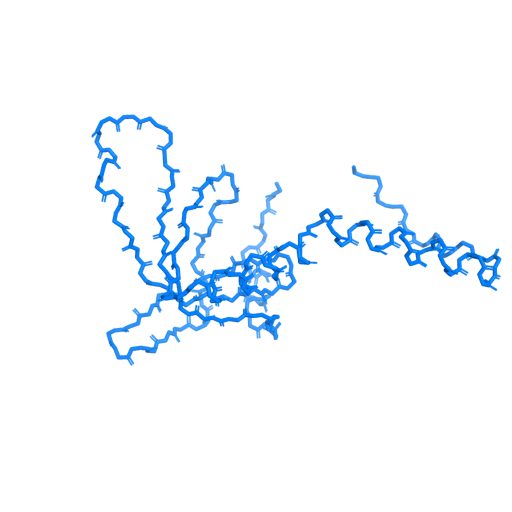.00 96.12 86 VAL A C 1
ATOM 713 O O . VAL A 1 86 ? -3.244 6.930 -6.057 1.00 96.12 86 VAL A O 1
ATOM 716 N N . VAL A 1 87 ? -4.724 7.620 -7.606 1.00 97.31 87 VAL A N 1
ATOM 717 C CA . VAL A 1 87 ? -5.757 8.058 -6.659 1.00 97.31 87 VAL A CA 1
ATOM 718 C C . VAL A 1 87 ? -6.181 6.905 -5.753 1.00 97.31 87 VAL A C 1
ATOM 720 O O . VAL A 1 87 ? -6.180 7.061 -4.530 1.00 97.31 87 VAL A O 1
ATOM 723 N N . GLN A 1 88 ? -6.457 5.727 -6.318 1.00 97.12 88 GLN A N 1
ATOM 724 C CA . GLN A 1 88 ? -6.819 4.538 -5.545 1.00 97.12 88 GLN A CA 1
ATOM 725 C C . GLN A 1 88 ? -5.724 4.137 -4.549 1.00 97.12 88 GLN A C 1
ATOM 727 O O . GLN A 1 88 ? -6.016 3.927 -3.369 1.00 97.12 88 GLN A O 1
ATOM 732 N N . TRP A 1 89 ? -4.461 4.083 -4.987 1.00 97.25 89 TRP A N 1
ATOM 733 C CA . TRP A 1 89 ? -3.339 3.761 -4.103 1.00 97.25 89 TRP A CA 1
ATOM 734 C C . TRP A 1 89 ? -3.173 4.795 -2.988 1.00 97.25 89 TRP A C 1
ATOM 736 O O . TRP A 1 89 ? -3.016 4.421 -1.826 1.00 97.25 89 TRP A O 1
ATOM 746 N N . VAL A 1 90 ? -3.250 6.090 -3.306 1.00 96.44 90 VAL A N 1
ATOM 747 C CA . VAL A 1 90 ? -3.150 7.171 -2.314 1.00 96.44 90 VAL A CA 1
ATOM 748 C C . VAL A 1 90 ? -4.280 7.080 -1.290 1.00 96.44 90 VAL A C 1
ATOM 750 O O . VAL A 1 90 ? -4.019 7.183 -0.090 1.00 96.44 90 VAL A O 1
ATOM 753 N N . MET A 1 91 ? -5.519 6.850 -1.731 1.00 96.62 91 MET A N 1
ATOM 754 C CA . MET A 1 91 ? -6.663 6.673 -0.835 1.00 96.62 91 MET A CA 1
ATOM 755 C C . MET A 1 91 ? -6.454 5.488 0.109 1.00 96.62 91 MET A C 1
ATOM 757 O O . MET A 1 91 ? -6.551 5.653 1.325 1.00 96.62 91 MET A O 1
ATOM 761 N N . LYS A 1 92 ? -6.088 4.313 -0.420 1.00 96.62 92 LYS A N 1
ATOM 762 C CA . LYS A 1 92 ? -5.887 3.111 0.402 1.00 96.62 92 LYS A CA 1
ATOM 763 C C . LYS A 1 92 ? -4.714 3.225 1.364 1.00 96.62 92 LYS A C 1
ATOM 765 O O . LYS A 1 92 ? -4.844 2.812 2.515 1.00 96.62 92 LYS A O 1
ATOM 770 N N . LEU A 1 93 ? -3.610 3.846 0.952 1.00 95.38 93 LEU A N 1
ATOM 771 C CA . LEU A 1 93 ? -2.481 4.118 1.845 1.00 95.38 93 LEU A CA 1
ATOM 772 C C . LEU A 1 93 ? -2.868 5.069 2.987 1.00 95.38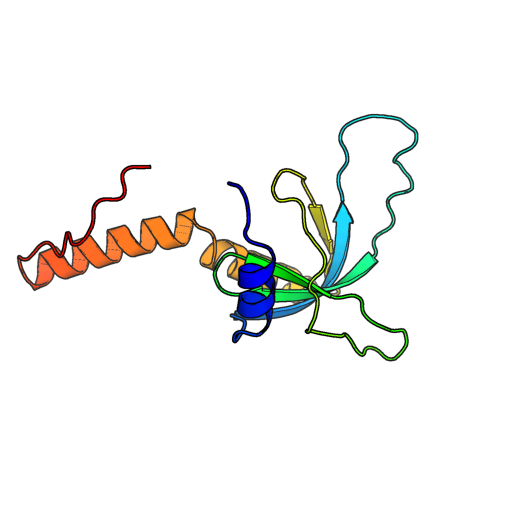 93 LEU A C 1
ATOM 774 O O . LEU A 1 93 ? -2.436 4.860 4.119 1.00 95.38 93 LEU A O 1
ATOM 778 N N . ARG A 1 94 ? -3.709 6.079 2.724 1.00 95.38 94 ARG A N 1
ATOM 779 C CA . ARG A 1 94 ? -4.224 6.984 3.765 1.00 95.38 94 ARG A CA 1
ATOM 780 C C . ARG A 1 94 ? -5.158 6.264 4.735 1.00 95.38 94 ARG A C 1
ATOM 782 O O . ARG A 1 94 ? -4.962 6.382 5.941 1.00 95.38 94 ARG A O 1
ATOM 789 N N . GLU A 1 95 ? -6.115 5.486 4.232 1.00 94.62 95 GLU A N 1
ATOM 790 C CA . GLU A 1 95 ? -7.054 4.697 5.052 1.00 94.62 95 GLU A CA 1
ATOM 791 C C . GLU A 1 95 ? -6.345 3.659 5.931 1.00 94.62 95 GLU A C 1
ATOM 793 O O . GLU A 1 95 ? -6.790 3.363 7.038 1.00 94.62 95 GLU A O 1
ATOM 798 N N . CYS A 1 96 ? -5.233 3.106 5.449 1.00 93.81 96 CYS A N 1
ATOM 799 C CA . CYS A 1 96 ? -4.442 2.129 6.187 1.00 93.81 96 CYS A CA 1
ATOM 800 C C . CYS A 1 96 ? -3.337 2.762 7.040 1.00 93.81 96 CYS A C 1
ATOM 802 O O . CYS A 1 96 ? -2.622 2.044 7.732 1.00 93.81 96 CYS A O 1
ATOM 804 N N . SER A 1 97 ? -3.157 4.084 6.995 1.00 92.06 97 SER A N 1
ATOM 805 C CA . SER A 1 97 ? -2.135 4.753 7.796 1.00 92.06 97 SER A CA 1
ATOM 806 C C . SER A 1 97 ? -2.405 4.569 9.290 1.00 92.06 97 SER A C 1
ATOM 808 O O . SER A 1 97 ? -3.555 4.543 9.736 1.00 92.06 97 SER A O 1
ATOM 810 N N . TYR A 1 98 ? -1.335 4.466 10.083 1.00 90.06 98 TYR A N 1
ATOM 811 C CA . TYR A 1 98 ? -1.459 4.349 11.537 1.00 90.06 98 TYR A CA 1
ATOM 812 C C . TYR A 1 98 ? -2.276 5.504 12.130 1.00 90.06 98 TYR A C 1
ATOM 814 O O . TYR A 1 98 ? -3.142 5.280 12.970 1.00 90.06 98 TYR A O 1
ATOM 822 N N . GLU A 1 99 ? -2.048 6.723 11.641 1.00 91.69 99 GLU A N 1
ATOM 823 C CA . GLU A 1 99 ? -2.775 7.916 12.068 1.00 91.69 99 GLU A CA 1
ATOM 824 C C . GLU A 1 99 ? -4.287 7.788 11.831 1.00 91.69 99 GLU A C 1
ATOM 826 O O . GLU A 1 99 ? -5.075 7.981 12.759 1.00 91.69 99 GLU A O 1
ATOM 831 N N . TYR A 1 100 ? -4.706 7.388 10.625 1.00 93.25 100 TYR A N 1
ATOM 832 C CA . TYR A 1 100 ? -6.123 7.189 10.321 1.00 93.25 100 TYR A CA 1
ATOM 833 C C . TYR A 1 100 ? -6.739 6.092 11.194 1.00 93.25 100 TYR A C 1
ATOM 835 O O . TYR A 1 100 ? -7.812 6.285 11.770 1.00 93.25 100 TYR A O 1
ATOM 843 N N . LEU A 1 101 ? -6.057 4.952 11.331 1.00 91.88 101 LEU A N 1
ATOM 844 C CA . LEU A 1 101 ? -6.533 3.829 12.138 1.00 91.88 101 LEU A CA 1
ATOM 845 C C . LEU A 1 101 ? -6.662 4.209 13.620 1.00 91.88 101 LEU A C 1
ATOM 847 O O . LEU A 1 101 ? -7.672 3.878 14.244 1.00 91.88 101 LEU A O 1
ATOM 851 N N . ARG A 1 102 ? -5.702 4.963 14.169 1.00 92.94 102 ARG A N 1
ATOM 852 C CA . ARG A 1 102 ? -5.739 5.489 15.543 1.00 92.94 102 ARG A CA 1
ATOM 853 C C . ARG A 1 102 ? -6.909 6.454 15.746 1.00 92.94 102 ARG A C 1
ATOM 855 O O . ARG A 1 102 ? -7.649 6.329 16.721 1.00 92.94 102 ARG A O 1
ATOM 862 N N . ASN A 1 103 ? -7.121 7.382 14.816 1.00 94.31 103 ASN A N 1
ATOM 863 C CA . ASN A 1 103 ? -8.225 8.344 14.890 1.00 94.31 103 ASN A CA 1
ATOM 864 C C . ASN A 1 103 ? -9.592 7.655 14.764 1.00 94.31 103 ASN A C 1
ATOM 866 O O . ASN A 1 103 ? -10.541 7.972 15.490 1.00 94.31 103 ASN A O 1
ATOM 870 N N . ARG A 1 104 ? -9.687 6.658 13.879 1.00 92.25 104 ARG A N 1
ATOM 871 C CA . ARG A 1 104 ? -10.880 5.823 13.723 1.00 92.25 104 ARG A CA 1
ATOM 872 C C . ARG A 1 104 ? -11.166 5.014 14.984 1.00 92.25 104 ARG A C 1
ATOM 874 O O . ARG A 1 104 ? -12.322 4.958 15.397 1.00 92.25 104 ARG A O 1
ATOM 881 N N . LEU A 1 105 ? -10.142 4.441 15.618 1.00 93.25 105 LEU A N 1
ATOM 882 C CA . LEU A 1 105 ? -10.277 3.742 16.896 1.00 93.25 105 LEU A CA 1
ATOM 883 C C . LEU A 1 105 ? -10.847 4.670 17.973 1.00 93.25 105 LEU A C 1
ATOM 885 O O . LEU A 1 105 ? -11.848 4.320 18.594 1.00 93.25 105 LEU A O 1
ATOM 889 N N . HIS A 1 106 ? -10.279 5.869 18.131 1.00 92.31 106 HIS A N 1
ATOM 890 C CA . HIS A 1 106 ? -10.785 6.869 19.074 1.00 92.31 106 HIS A CA 1
ATOM 891 C C . HIS A 1 106 ? -12.251 7.225 18.811 1.00 92.31 106 HIS A C 1
ATOM 893 O O . HIS A 1 106 ? -13.067 7.239 19.730 1.00 92.31 106 HIS A O 1
ATOM 899 N N . THR A 1 107 ? -12.612 7.456 17.548 1.00 94.06 107 THR A N 1
ATOM 900 C CA . THR A 1 107 ? -13.991 7.790 17.167 1.00 94.06 107 THR A CA 1
ATOM 901 C C . THR A 1 107 ? -14.955 6.653 17.502 1.00 94.06 107 THR A C 1
ATOM 903 O O . THR A 1 107 ? -16.044 6.892 18.023 1.00 94.06 107 THR A O 1
ATOM 906 N N . LEU A 1 108 ? -14.571 5.406 17.220 1.00 93.00 108 LEU A N 1
ATOM 907 C CA . LEU A 1 108 ? -15.385 4.234 17.537 1.00 93.00 108 LEU A CA 1
ATOM 908 C C . LEU A 1 108 ? -15.528 4.034 19.047 1.00 93.00 108 LEU A C 1
ATOM 910 O O . LEU A 1 108 ? -16.630 3.763 19.515 1.00 93.00 108 LEU A O 1
ATOM 914 N N . GLN A 1 109 ? -14.454 4.225 19.814 1.00 92.12 109 GLN A N 1
ATOM 915 C CA . GLN A 1 109 ? -14.495 4.167 21.275 1.00 92.12 109 GLN A CA 1
ATOM 916 C C . GLN A 1 109 ? -15.457 5.211 21.854 1.00 92.12 109 GLN A C 1
ATOM 918 O O . GLN A 1 109 ? -16.287 4.862 22.693 1.00 92.12 109 GLN A O 1
ATOM 923 N N . SER A 1 110 ? -15.413 6.455 21.366 1.00 91.88 110 SER A N 1
ATOM 924 C CA . SER A 1 110 ? -16.341 7.511 21.790 1.00 91.88 110 SER A CA 1
ATOM 925 C C . SER A 1 110 ? -17.796 7.180 21.447 1.00 91.88 110 SER A C 1
ATOM 927 O O . SER A 1 110 ? -18.673 7.363 22.287 1.00 91.88 110 SER A O 1
ATOM 929 N N . LYS A 1 111 ? -18.059 6.631 20.252 1.00 92.56 111 LYS A N 1
ATOM 930 C CA . LYS A 1 111 ? -19.408 6.193 19.844 1.00 92.56 111 LYS A CA 1
ATOM 931 C C . LYS A 1 111 ? -19.935 5.047 20.709 1.00 92.56 111 LYS A C 1
ATOM 933 O O . LYS A 1 111 ? -21.097 5.046 21.102 1.00 92.56 111 LYS A O 1
ATOM 938 N N . ILE A 1 112 ? -19.089 4.067 21.022 1.00 91.75 112 ILE A N 1
ATOM 939 C CA . ILE A 1 112 ? -19.462 2.965 21.917 1.00 91.75 112 ILE A CA 1
ATOM 940 C C . ILE A 1 112 ? -19.786 3.514 23.306 1.00 91.75 112 ILE A C 1
ATOM 942 O O . ILE A 1 112 ? -20.796 3.124 23.889 1.00 91.75 112 ILE A O 1
ATOM 946 N N . TYR A 1 113 ? -18.973 4.439 23.819 1.00 89.69 113 TYR A N 1
ATOM 947 C CA . TYR A 1 113 ? -19.213 5.067 25.113 1.00 89.69 113 TYR A CA 1
ATOM 948 C C . TYR A 1 113 ? -20.539 5.835 25.143 1.00 89.69 113 TYR A C 1
ATOM 950 O O . TYR A 1 113 ? -21.313 5.646 26.075 1.00 89.69 113 TYR A O 1
ATOM 958 N N . SER A 1 114 ? -20.850 6.631 24.114 1.00 91.38 114 SER A N 1
ATOM 959 C CA . SER A 1 114 ? -22.109 7.388 24.070 1.00 91.38 114 SER A CA 1
ATOM 960 C C . SER A 1 114 ? -23.349 6.494 24.023 1.00 91.38 114 SER A C 1
ATOM 962 O O . SER A 1 114 ? -24.392 6.882 24.531 1.00 91.38 114 SER A O 1
ATOM 964 N N . ILE A 1 115 ? -23.247 5.307 23.414 1.00 92.94 115 ILE A N 1
ATOM 965 C CA . ILE A 1 115 ? -24.369 4.361 23.299 1.00 92.94 115 ILE A CA 1
ATOM 966 C C . ILE A 1 115 ? -24.504 3.495 24.555 1.00 92.94 115 ILE A C 1
ATOM 968 O O . ILE A 1 115 ? -25.609 3.221 25.008 1.00 92.94 115 ILE A O 1
ATOM 972 N N . THR A 1 116 ? -23.385 3.016 25.100 1.00 90.12 116 THR A N 1
ATOM 973 C CA . THR A 1 116 ? -23.391 1.967 26.134 1.00 90.12 116 THR A CA 1
ATOM 974 C C . THR A 1 116 ? -23.106 2.482 27.543 1.00 90.12 116 THR A C 1
ATOM 976 O O . THR A 1 116 ? -23.260 1.727 28.502 1.00 90.12 116 THR A O 1
ATOM 979 N N . GLY A 1 117 ? -22.613 3.717 27.686 1.00 81.00 117 GLY A N 1
ATOM 980 C CA . GLY A 1 117 ? -22.109 4.273 28.947 1.00 81.00 117 GLY A CA 1
ATOM 981 C C . GLY A 1 117 ? -20.845 3.584 29.482 1.00 81.00 117 GLY A C 1
ATOM 982 O O . GLY A 1 117 ? -20.340 3.956 30.539 1.00 81.00 117 GLY A O 1
ATOM 983 N N . LYS A 1 118 ? -20.312 2.572 28.780 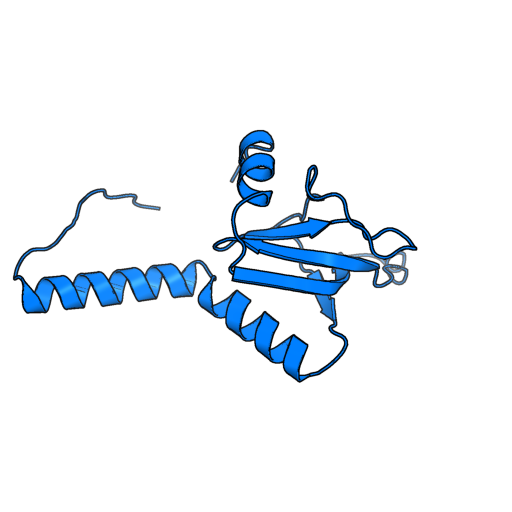1.00 73.62 118 LYS A N 1
ATOM 984 C CA . LYS A 1 118 ? -19.154 1.783 29.215 1.00 73.62 118 LYS A CA 1
ATOM 985 C C . LYS A 1 118 ? -17.940 2.112 28.359 1.00 73.62 118 LYS A C 1
ATOM 987 O O . LYS A 1 118 ? -17.934 1.940 27.142 1.00 73.62 118 LYS A O 1
ATOM 992 N N . CYS A 1 119 ? -16.867 2.548 29.012 1.00 59.06 119 CYS A N 1
ATOM 993 C CA . CYS A 1 119 ? -15.570 2.698 28.368 1.00 59.06 119 CYS A CA 1
ATOM 994 C C . CYS A 1 119 ? -14.926 1.311 28.247 1.00 59.06 119 CYS A C 1
ATOM 996 O O . CYS A 1 119 ? -14.478 0.749 29.244 1.00 59.06 119 CYS A O 1
ATOM 998 N N . SER A 1 120 ? -14.834 0.754 27.036 1.00 59.25 120 SER A N 1
ATOM 999 C CA . SER A 1 120 ? -14.022 -0.446 26.789 1.00 59.25 120 SER A CA 1
ATOM 1000 C C . SER A 1 120 ? -12.530 -0.080 26.777 1.00 59.25 120 SER A C 1
ATOM 1002 O O . SER A 1 120 ? -11.843 -0.257 25.773 1.00 59.25 120 SER A O 1
ATOM 1004 N N . LYS A 1 121 ? -12.010 0.454 27.888 1.00 60.84 121 LYS A N 1
ATOM 1005 C CA . LYS A 1 121 ? -10.567 0.559 28.119 1.00 60.84 121 LYS A CA 1
ATOM 1006 C C . LYS A 1 121 ? -10.054 -0.823 28.520 1.00 60.84 121 LYS A C 1
ATOM 1008 O O . LYS A 1 121 ? -9.888 -1.114 29.697 1.00 60.84 121 LYS A O 1
ATOM 1013 N N . ARG A 1 122 ? -9.843 -1.704 27.541 1.00 51.62 122 ARG A N 1
ATOM 1014 C CA . ARG A 1 122 ? -8.996 -2.886 27.732 1.00 51.62 122 ARG A CA 1
ATOM 1015 C C . ARG A 1 122 ? -7.648 -2.617 27.075 1.00 51.62 122 ARG A C 1
ATOM 1017 O O . ARG A 1 122 ? -7.569 -2.577 25.855 1.00 51.62 122 ARG A O 1
ATOM 1024 N N . GLY A 1 123 ? -6.634 -2.443 27.922 1.00 43.94 123 GLY A N 1
ATOM 1025 C CA . GLY A 1 123 ? -5.219 -2.419 27.556 1.00 43.94 123 GLY A CA 1
ATOM 1026 C C . GLY A 1 123 ? -4.694 -1.033 27.210 1.00 43.94 123 GLY A C 1
ATOM 1027 O O . GLY A 1 123 ? -4.770 -0.610 26.062 1.00 43.94 123 GLY A O 1
ATOM 1028 N N . GLY A 1 124 ? -4.131 -0.347 28.207 1.00 44.62 124 GLY A N 1
ATOM 1029 C CA . GLY A 1 124 ? -3.161 0.706 27.949 1.00 44.62 124 GLY A CA 1
ATOM 1030 C C . GLY A 1 124 ? -1.956 0.109 27.228 1.00 44.62 124 GLY A C 1
ATOM 1031 O O . GLY A 1 124 ? -1.356 -0.854 27.698 1.00 44.62 124 GLY A O 1
ATOM 1032 N N . LEU A 1 125 ? -1.632 0.677 26.078 1.00 39.56 125 LEU A N 1
ATOM 1033 C CA . LEU A 1 125 ? -0.261 0.759 25.613 1.00 39.56 125 LEU A CA 1
ATOM 1034 C C . LEU A 1 125 ? -0.013 2.250 25.451 1.00 39.56 125 LEU A C 1
ATOM 1036 O O . LEU A 1 125 ? -0.359 2.841 24.429 1.00 39.56 125 LEU A O 1
ATOM 1040 N N . ASP A 1 126 ? 0.491 2.841 26.530 1.00 37.38 126 ASP A N 1
ATOM 1041 C CA . ASP A 1 126 ? 1.229 4.088 26.452 1.00 37.38 126 ASP A CA 1
ATOM 1042 C C . ASP A 1 126 ? 2.432 3.839 25.531 1.00 37.38 126 ASP A C 1
ATOM 1044 O O . ASP A 1 126 ? 3.290 3.001 25.820 1.00 37.38 126 ASP A O 1
ATOM 1048 N N . LEU A 1 127 ? 2.433 4.531 24.392 1.00 35.53 127 LEU A N 1
ATOM 1049 C CA . LEU A 1 127 ? 3.579 4.799 23.526 1.00 35.53 127 LEU A CA 1
ATOM 1050 C C . LEU A 1 127 ? 3.468 6.248 23.056 1.00 35.53 127 LEU A C 1
ATOM 1052 O O . LEU A 1 127 ? 2.404 6.594 22.486 1.00 35.53 127 LEU A O 1
#

Organism: Papilio machaon (NCBI:txid76193)

pLDDT: mean 81.76, std 15.82, range [35.53, 97.31]

Sequence (127 aa):
MKCNIRELALLSDKPCVMEGRLNYKKITNGGYRNQAAVFKERWFRLINNYLFYFKISEMGKFDTKVPAEMNPEKRHLFAARSEDNVVQWVMKLRECSYEYLRNRLHTLQSKIYSITGKCSKRGGLDL

Radius of gyration: 18.38 Å; chains: 1; bounding box: 51×30×47 Å

Secondary structure (DSSP, 8-state):
----HHHHHHHHTSPPSEEEEEEEEE---S-GGGTT---EEEEEEEETTEEEEEEBPTTS-B-SSSPBPPPTTS-EEEE-SSHHHHHHHHHHHHHTSHHHHHHHHHHHHHHHHHHHS----------